Protein AF-A0A0K2YSU2-F1 (afdb_monomer_lite)

Sequence (73 aa):
MLAAITLAADNDWVGVWIGSTIGMVAADALAIIVGAVLGKHLPERFIQWGAATLFLVFGVMLLLDGLFPGSPA

Radius of gyration: 18.49 Å; chains: 1; bounding box: 34×34×38 Å

Secondary structure (DSSP, 8-state):
-HHHHHHHHHS-HHHHHHHHHHHHHHHHHHHHHHHHHHHTTS-HHHHHHHHHHHHHHHHHHHHHHHH-TT---

Structure (mmCIF, N/CA/C/O backbone):
data_AF-A0A0K2YSU2-F1
#
_entry.id   AF-A0A0K2YSU2-F1
#
loop_
_atom_site.group_PDB
_atom_site.id
_atom_site.type_symbol
_atom_site.label_atom_id
_atom_site.label_alt_id
_atom_site.label_comp_id
_atom_site.label_asym_id
_atom_site.label_entity_id
_atom_site.label_seq_id
_atom_site.pdbx_PDB_ins_code
_atom_site.Cartn_x
_atom_site.Cartn_y
_atom_site.Cartn_z
_atom_site.occupancy
_atom_site.B_iso_or_equiv
_atom_site.auth_seq_id
_atom_site.auth_comp_id
_atom_site.auth_asym_id
_atom_site.auth_atom_id
_atom_site.pdbx_PDB_model_num
ATOM 1 N N . MET A 1 1 ? 8.806 -3.342 -11.588 1.00 56.59 1 MET A N 1
ATOM 2 C CA . MET A 1 1 ? 10.186 -3.714 -11.980 1.00 56.59 1 MET A CA 1
ATOM 3 C C . MET A 1 1 ? 10.371 -3.697 -13.493 1.00 56.59 1 MET A C 1
ATOM 5 O O . MET A 1 1 ? 11.206 -2.929 -13.934 1.00 56.59 1 MET A O 1
ATOM 9 N N . LEU A 1 2 ? 9.568 -4.423 -14.289 1.00 63.56 2 LEU A N 1
ATOM 10 C CA . LEU A 1 2 ? 9.631 -4.379 -15.767 1.00 63.56 2 LEU A CA 1
ATOM 11 C C . LEU A 1 2 ? 9.634 -2.948 -16.340 1.00 63.56 2 LEU A C 1
ATOM 13 O O . LEU A 1 2 ? 10.538 -2.615 -17.090 1.00 63.56 2 LEU A O 1
ATOM 17 N N . ALA A 1 3 ? 8.727 -2.076 -15.885 1.00 64.44 3 ALA A N 1
ATOM 18 C CA . ALA A 1 3 ? 8.683 -0.670 -16.311 1.00 64.44 3 ALA A CA 1
ATOM 19 C C . ALA A 1 3 ? 9.938 0.153 -15.938 1.00 64.44 3 ALA A C 1
ATOM 21 O O . ALA A 1 3 ? 10.316 1.066 -16.662 1.00 64.44 3 ALA A O 1
ATOM 22 N N . ALA A 1 4 ? 10.601 -0.165 -14.819 1.00 61.41 4 ALA A N 1
ATOM 23 C CA . ALA A 1 4 ? 11.850 0.490 -14.421 1.00 61.41 4 ALA A CA 1
ATOM 24 C C . ALA A 1 4 ? 13.033 -0.021 -15.257 1.00 61.41 4 ALA A C 1
ATOM 26 O O . ALA A 1 4 ? 13.903 0.752 -15.636 1.00 61.41 4 ALA A O 1
ATOM 27 N N . ILE A 1 5 ? 13.036 -1.314 -15.590 1.00 65.44 5 ILE A N 1
ATOM 28 C CA . ILE A 1 5 ? 14.060 -1.937 -16.434 1.00 65.44 5 ILE A CA 1
ATOM 29 C C . ILE A 1 5 ? 13.983 -1.388 -17.863 1.00 65.44 5 ILE A C 1
ATOM 31 O O . ILE A 1 5 ? 15.012 -1.042 -18.432 1.00 65.44 5 ILE A O 1
ATOM 35 N N . THR A 1 6 ? 12.781 -1.240 -18.426 1.00 69.50 6 THR A N 1
ATOM 36 C CA . THR A 1 6 ? 12.599 -0.643 -19.759 1.00 69.50 6 THR A CA 1
ATOM 37 C C . THR A 1 6 ? 13.003 0.829 -19.776 1.00 69.50 6 THR A C 1
ATOM 39 O O . THR A 1 6 ? 13.694 1.266 -20.688 1.00 69.50 6 THR A O 1
ATOM 42 N N . LEU A 1 7 ? 12.658 1.590 -18.732 1.00 58.75 7 LEU A N 1
ATOM 43 C CA . LEU A 1 7 ? 13.032 3.001 -18.642 1.00 58.75 7 LEU A CA 1
ATOM 44 C C . LEU A 1 7 ? 14.549 3.192 -18.463 1.00 58.75 7 LEU A C 1
ATOM 46 O O . LEU A 1 7 ? 15.099 4.144 -19.003 1.00 58.75 7 LEU A O 1
ATOM 50 N N . ALA A 1 8 ? 15.226 2.288 -17.745 1.00 58.81 8 ALA A N 1
ATOM 51 C CA . ALA A 1 8 ? 16.681 2.301 -17.562 1.00 58.81 8 ALA A CA 1
ATOM 52 C C . ALA A 1 8 ? 17.465 1.818 -18.797 1.00 58.81 8 ALA A C 1
ATOM 54 O O . ALA A 1 8 ? 18.659 2.086 -18.888 1.00 58.81 8 ALA A O 1
ATOM 55 N N . ALA A 1 9 ? 16.821 1.096 -19.720 1.00 64.19 9 ALA A N 1
ATOM 56 C CA . ALA A 1 9 ? 17.413 0.705 -20.999 1.00 64.19 9 ALA A CA 1
ATOM 57 C C . ALA A 1 9 ? 17.344 1.837 -22.042 1.00 64.19 9 ALA A C 1
ATOM 59 O O . ALA A 1 9 ? 18.251 1.952 -22.862 1.00 64.19 9 ALA A O 1
ATOM 60 N N . ASP A 1 10 ? 16.305 2.681 -21.977 1.00 62.88 10 ASP A N 1
ATOM 61 C CA . ASP A 1 10 ? 16.087 3.808 -22.900 1.00 62.88 10 ASP A CA 1
ATOM 62 C C . ASP A 1 10 ? 16.574 5.178 -22.365 1.00 62.88 10 ASP A C 1
ATOM 64 O O . ASP A 1 10 ? 16.671 6.132 -23.135 1.0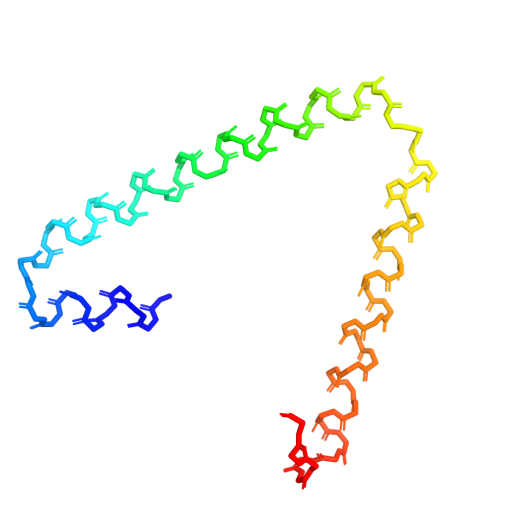0 62.88 10 ASP A O 1
ATOM 68 N N . ASN A 1 11 ? 16.877 5.318 -21.066 1.00 59.25 11 ASN A N 1
ATOM 69 C CA . ASN A 1 11 ? 17.352 6.565 -20.432 1.00 59.25 11 ASN A CA 1
ATOM 70 C C . ASN A 1 11 ? 18.556 6.319 -19.502 1.00 59.25 11 ASN A C 1
ATOM 72 O O . ASN A 1 11 ? 18.923 5.182 -19.225 1.00 59.25 11 ASN A O 1
ATOM 76 N N . ASP A 1 12 ? 19.155 7.395 -18.976 1.00 65.06 12 ASP A N 1
ATOM 77 C CA . ASP A 1 12 ? 20.243 7.360 -17.990 1.00 65.06 12 ASP A CA 1
ATOM 78 C C . ASP A 1 12 ? 19.875 6.461 -16.787 1.00 65.06 12 ASP A C 1
ATOM 80 O O . ASP A 1 12 ? 19.059 6.840 -15.937 1.00 65.06 12 ASP A O 1
ATOM 84 N N . TRP A 1 13 ? 20.465 5.254 -16.712 1.00 69.50 13 TRP A N 1
ATOM 85 C CA . TRP A 1 13 ? 20.170 4.230 -15.688 1.00 69.50 13 TRP A CA 1
ATOM 86 C C . TRP A 1 13 ? 20.130 4.847 -14.293 1.00 69.50 13 TRP A C 1
ATOM 88 O O . TRP A 1 13 ? 19.248 4.530 -13.487 1.00 69.50 13 TRP A O 1
ATOM 98 N N . VAL A 1 14 ? 21.088 5.731 -13.997 1.00 73.94 14 VAL A N 1
ATOM 99 C CA . VAL A 1 14 ? 21.275 6.341 -12.677 1.00 73.94 14 VAL A CA 1
ATOM 100 C C . VAL A 1 14 ? 20.038 7.140 -12.257 1.00 73.94 14 VAL A C 1
ATOM 102 O O . VAL A 1 14 ? 19.609 7.039 -11.107 1.00 73.94 14 VAL A O 1
ATOM 105 N N . GLY A 1 15 ? 19.407 7.862 -13.188 1.00 78.56 15 GLY A N 1
ATOM 106 C CA . GLY A 1 15 ? 18.183 8.621 -12.924 1.00 78.56 15 GLY A CA 1
ATOM 107 C C . GLY A 1 15 ? 16.995 7.724 -12.573 1.00 78.56 15 GLY A C 1
ATOM 108 O O . GLY A 1 15 ? 16.247 8.022 -11.641 1.00 78.56 15 GLY A O 1
ATOM 109 N N . VAL A 1 16 ? 16.855 6.582 -13.251 1.00 82.00 16 VAL A N 1
ATOM 110 C CA . VAL A 1 16 ? 15.778 5.614 -12.984 1.00 82.00 16 VAL A CA 1
ATOM 111 C C . VAL A 1 16 ? 15.988 4.897 -11.653 1.00 82.00 16 VAL A C 1
ATOM 113 O O . VAL A 1 16 ? 15.034 4.711 -10.896 1.00 82.00 16 VAL A O 1
ATOM 116 N N . TRP A 1 17 ? 17.229 4.534 -11.326 1.00 81.69 17 TRP A N 1
ATOM 117 C CA . TRP A 1 17 ? 17.556 3.883 -10.057 1.00 81.69 17 TRP A CA 1
ATOM 118 C C . TRP A 1 17 ? 17.289 4.799 -8.854 1.00 81.69 17 TRP A C 1
ATOM 120 O O . TRP A 1 17 ? 16.629 4.391 -7.891 1.00 81.69 17 TRP A O 1
ATOM 130 N N . ILE A 1 18 ? 17.727 6.060 -8.935 1.00 86.50 18 ILE A N 1
ATOM 131 C CA . ILE A 1 18 ? 17.475 7.057 -7.888 1.00 86.50 18 ILE A CA 1
ATOM 132 C C . ILE A 1 18 ? 15.976 7.365 -7.805 1.00 86.50 18 ILE A C 1
ATOM 134 O O . ILE A 1 18 ? 15.405 7.330 -6.714 1.00 86.50 18 ILE A O 1
ATOM 138 N N . GLY A 1 19 ? 15.320 7.596 -8.944 1.00 86.75 19 GLY A N 1
ATOM 139 C CA . GLY A 1 19 ? 13.888 7.884 -9.003 1.00 86.75 19 GLY A CA 1
ATOM 140 C C . GLY A 1 19 ? 13.028 6.753 -8.435 1.00 86.75 19 GLY A C 1
ATOM 141 O O . GLY A 1 19 ? 12.122 7.013 -7.648 1.00 86.75 19 GLY A O 1
ATOM 142 N N . SER A 1 20 ? 13.344 5.494 -8.753 1.00 84.25 20 SER A N 1
ATOM 143 C CA . SER A 1 20 ? 12.640 4.327 -8.208 1.00 84.25 20 SER A CA 1
ATOM 144 C C . SER A 1 20 ? 12.854 4.174 -6.705 1.00 84.25 20 SER A C 1
ATOM 146 O O . SER A 1 20 ? 11.915 3.820 -5.996 1.00 84.25 20 SER A O 1
ATOM 148 N N . THR A 1 21 ? 14.070 4.422 -6.215 1.00 89.06 21 THR A N 1
ATOM 149 C CA . THR A 1 21 ? 14.375 4.322 -4.781 1.00 89.06 21 THR A CA 1
ATOM 150 C C . THR A 1 21 ? 13.610 5.383 -4.002 1.00 89.06 21 THR A C 1
ATOM 152 O O . THR A 1 21 ? 12.901 5.066 -3.049 1.00 89.06 21 THR A O 1
ATOM 155 N N . ILE A 1 22 ? 13.687 6.639 -4.449 1.00 93.56 22 ILE A N 1
ATOM 156 C CA . ILE A 1 22 ? 12.960 7.747 -3.824 1.00 93.56 22 ILE A CA 1
ATOM 157 C C . ILE A 1 22 ? 11.450 7.519 -3.924 1.00 93.56 22 ILE A C 1
ATOM 159 O O . ILE A 1 22 ? 10.743 7.711 -2.940 1.00 93.56 22 ILE A O 1
ATOM 163 N N . GLY A 1 23 ? 10.958 7.070 -5.080 1.00 92.62 23 GLY A N 1
ATOM 164 C CA . GLY A 1 23 ? 9.544 6.779 -5.292 1.00 92.62 23 GLY A CA 1
ATOM 165 C C . GLY A 1 23 ? 9.015 5.699 -4.350 1.00 92.62 23 GLY A C 1
ATOM 166 O O . GLY A 1 23 ? 7.946 5.877 -3.774 1.00 92.62 23 GLY A O 1
ATOM 167 N N . MET A 1 24 ? 9.775 4.621 -4.140 1.00 93.00 24 MET A N 1
ATOM 168 C CA . MET A 1 24 ? 9.411 3.551 -3.206 1.00 93.00 24 MET A CA 1
ATOM 169 C C . MET A 1 24 ? 9.366 4.064 -1.766 1.00 93.00 24 MET A C 1
ATOM 171 O O . MET A 1 24 ? 8.342 3.933 -1.105 1.00 93.00 24 MET A O 1
ATOM 175 N N . VAL A 1 25 ? 10.423 4.750 -1.320 1.00 95.38 25 VAL A N 1
ATOM 176 C CA . VAL A 1 25 ? 10.480 5.319 0.035 1.00 95.38 25 VAL A CA 1
ATOM 177 C C . VAL A 1 25 ? 9.344 6.319 0.265 1.00 95.38 25 VAL A C 1
ATOM 179 O O . VAL A 1 25 ? 8.724 6.316 1.326 1.00 95.38 25 VAL A O 1
ATOM 182 N N . ALA A 1 26 ? 9.039 7.162 -0.724 1.00 95.44 26 ALA A N 1
ATOM 183 C CA . ALA A 1 26 ? 7.947 8.126 -0.640 1.00 95.44 26 ALA A CA 1
ATOM 184 C C . ALA A 1 26 ? 6.574 7.440 -0.587 1.00 95.44 26 ALA A C 1
ATOM 186 O O . ALA A 1 26 ? 5.725 7.837 0.213 1.00 95.44 26 ALA A O 1
ATOM 187 N N . ALA A 1 27 ? 6.360 6.409 -1.408 1.00 95.31 27 ALA A N 1
ATOM 188 C CA . ALA A 1 27 ? 5.128 5.629 -1.406 1.00 95.31 27 ALA A CA 1
ATOM 189 C C . ALA A 1 27 ? 4.921 4.913 -0.064 1.00 95.31 27 ALA A C 1
ATOM 191 O O . ALA A 1 27 ? 3.835 5.008 0.507 1.00 95.31 27 ALA A O 1
ATOM 192 N N . ASP A 1 28 ? 5.965 4.281 0.476 1.00 94.44 28 ASP A N 1
ATOM 193 C CA . ASP A 1 28 ? 5.917 3.598 1.770 1.00 94.44 28 ASP A CA 1
ATOM 194 C C . ASP A 1 28 ? 5.664 4.590 2.912 1.00 94.44 28 ASP A C 1
ATOM 196 O O . ASP A 1 28 ? 4.799 4.363 3.760 1.00 94.44 28 ASP A O 1
ATOM 200 N N . ALA A 1 29 ? 6.353 5.736 2.912 1.00 95.19 29 ALA A N 1
ATOM 201 C CA . ALA A 1 29 ? 6.136 6.790 3.901 1.00 95.19 29 ALA A CA 1
ATOM 202 C C . ALA A 1 29 ? 4.687 7.303 3.874 1.00 95.19 29 ALA A C 1
ATOM 204 O O . ALA A 1 29 ? 4.055 7.452 4.924 1.00 95.19 29 ALA A O 1
ATOM 205 N N . LEU A 1 30 ? 4.135 7.528 2.679 1.00 94.94 30 LEU A N 1
ATOM 206 C CA . LEU A 1 30 ? 2.751 7.960 2.514 1.00 94.94 30 LEU A CA 1
ATOM 207 C C . LEU A 1 30 ? 1.766 6.873 2.966 1.00 94.94 30 LEU A C 1
ATOM 209 O O . LEU A 1 30 ? 0.816 7.179 3.688 1.00 94.94 30 LEU A O 1
ATOM 213 N N . ALA A 1 31 ? 2.019 5.609 2.620 1.00 92.75 31 ALA A N 1
ATOM 214 C CA . ALA A 1 31 ? 1.212 4.473 3.056 1.00 92.75 31 ALA A CA 1
ATOM 215 C C . ALA A 1 31 ? 1.178 4.343 4.587 1.00 92.75 31 ALA A C 1
ATOM 217 O O . ALA A 1 31 ? 0.107 4.130 5.156 1.00 92.75 31 ALA A O 1
ATOM 218 N N . ILE A 1 32 ? 2.313 4.540 5.265 1.00 92.75 32 ILE A N 1
ATOM 219 C CA . ILE A 1 32 ? 2.397 4.515 6.733 1.00 92.75 32 ILE A CA 1
ATOM 220 C C . ILE A 1 32 ? 1.588 5.659 7.347 1.00 92.75 32 ILE A C 1
ATOM 222 O O . ILE A 1 32 ? 0.822 5.424 8.281 1.00 92.75 32 ILE A O 1
ATOM 226 N N . ILE A 1 33 ? 1.720 6.887 6.833 1.00 93.56 33 ILE A N 1
ATOM 227 C CA . ILE A 1 33 ? 0.980 8.048 7.356 1.00 93.56 33 ILE A CA 1
ATOM 228 C C . ILE A 1 33 ? -0.527 7.829 7.203 1.00 93.56 33 ILE A C 1
ATOM 230 O O . ILE A 1 33 ? -1.277 7.980 8.172 1.00 93.56 33 ILE A O 1
ATOM 234 N N . VAL A 1 34 ? -0.969 7.436 6.007 1.00 91.44 34 VAL A N 1
ATOM 235 C CA . VAL A 1 34 ? -2.381 7.149 5.734 1.00 91.44 34 VAL A CA 1
ATOM 236 C C . VAL A 1 34 ? -2.868 6.003 6.618 1.00 91.44 34 VAL A C 1
ATOM 238 O O . VAL A 1 34 ? -3.898 6.142 7.275 1.00 91.44 34 VAL A O 1
ATOM 241 N N . GLY A 1 35 ? -2.108 4.911 6.712 1.00 87.38 35 GLY A N 1
ATOM 242 C CA . GLY A 1 35 ? -2.430 3.767 7.561 1.00 87.38 35 GLY A CA 1
ATOM 243 C C . GLY A 1 35 ? -2.537 4.131 9.043 1.00 87.38 35 GLY A C 1
ATOM 244 O O . GLY A 1 35 ? -3.465 3.686 9.713 1.00 87.38 35 GLY A O 1
ATOM 245 N N . ALA A 1 36 ? -1.660 4.996 9.555 1.00 86.44 36 ALA A N 1
ATOM 246 C CA . ALA A 1 36 ? -1.686 5.448 10.945 1.00 86.44 36 ALA A CA 1
ATOM 247 C C . ALA A 1 36 ? -2.883 6.365 11.251 1.00 86.44 36 ALA A C 1
ATOM 249 O O . ALA A 1 36 ? -3.495 6.256 12.316 1.00 86.44 36 ALA A O 1
ATOM 250 N N . VAL A 1 37 ? -3.243 7.263 10.328 1.00 87.56 37 VAL A N 1
ATOM 251 C CA . VAL A 1 37 ? -4.413 8.147 10.481 1.00 87.56 37 VAL A CA 1
ATOM 252 C C . VAL A 1 37 ? -5.713 7.350 10.389 1.00 87.56 37 VAL A C 1
ATOM 254 O O . VAL A 1 37 ? -6.615 7.530 11.214 1.00 87.56 37 VAL A O 1
ATOM 257 N N . LEU A 1 38 ? -5.800 6.449 9.412 1.00 83.50 38 LEU A N 1
ATOM 258 C CA . LEU A 1 38 ? -6.987 5.637 9.174 1.00 83.50 38 LEU A CA 1
ATOM 259 C C . LEU A 1 38 ? -7.146 4.555 10.253 1.00 83.50 38 LEU A C 1
ATOM 261 O O . LEU A 1 38 ? -8.255 4.329 10.726 1.00 83.50 38 LEU A O 1
ATOM 265 N N . GLY A 1 39 ? -6.047 3.968 10.733 1.00 78.31 39 GLY A N 1
ATOM 266 C CA . GLY A 1 39 ? -6.031 2.990 11.825 1.00 78.31 39 GLY A CA 1
ATOM 267 C C . GLY A 1 39 ? -6.503 3.549 13.170 1.00 78.31 39 GLY A C 1
ATOM 268 O O . GLY A 1 39 ? -7.018 2.803 13.994 1.00 78.31 39 GLY A O 1
ATOM 269 N N . LYS A 1 40 ? -6.420 4.869 13.384 1.00 76.88 40 LYS A N 1
ATOM 270 C CA . LYS A 1 40 ? -7.018 5.528 14.560 1.00 76.88 40 LYS A CA 1
ATOM 271 C C . LYS A 1 40 ? -8.548 5.574 14.529 1.00 76.88 40 LYS A C 1
ATOM 273 O O . LYS A 1 40 ? -9.159 5.713 15.583 1.00 76.88 40 LYS A O 1
ATOM 278 N N . HIS A 1 41 ? -9.152 5.493 13.343 1.00 75.12 41 HIS A N 1
ATOM 279 C CA . HIS A 1 41 ? -10.603 5.597 13.146 1.00 75.12 41 HIS A CA 1
ATOM 280 C C . HIS A 1 41 ? -11.251 4.285 12.694 1.00 75.12 41 HIS A C 1
ATOM 282 O O . HIS A 1 41 ? -12.468 4.142 12.791 1.00 75.12 41 HIS A O 1
ATOM 288 N N . LEU A 1 42 ? -10.466 3.328 12.198 1.00 74.50 42 LEU A N 1
ATOM 289 C CA . LEU A 1 42 ? -10.959 2.036 11.748 1.00 74.50 42 LEU A CA 1
ATOM 290 C C . LEU A 1 42 ? -10.975 1.030 12.906 1.00 74.50 42 LEU A C 1
ATOM 292 O O . LEU A 1 42 ? -9.922 0.723 13.463 1.00 74.50 42 LEU A O 1
ATOM 296 N N . PRO A 1 43 ? -12.143 0.451 13.241 1.00 78.44 43 PRO A N 1
ATOM 297 C CA . PRO A 1 43 ? -12.213 -0.675 14.157 1.00 78.44 43 PRO A CA 1
ATOM 298 C C . PRO A 1 43 ? -11.406 -1.845 13.590 1.00 78.44 43 PRO A C 1
ATOM 300 O O . PRO A 1 43 ? -11.563 -2.191 12.419 1.00 78.44 43 PRO A O 1
ATOM 303 N N . GLU A 1 44 ? -10.613 -2.507 14.429 1.00 81.19 44 GLU A N 1
ATOM 304 C CA . GLU A 1 44 ? -9.759 -3.649 14.059 1.00 81.19 44 GLU A CA 1
ATOM 305 C C . GLU A 1 44 ? -10.511 -4.727 13.256 1.00 81.19 44 GLU A C 1
ATOM 307 O O . GLU A 1 44 ? -9.994 -5.292 12.293 1.00 81.19 44 GLU A O 1
ATOM 312 N N . ARG A 1 45 ? -11.796 -4.921 13.573 1.00 83.88 45 ARG A N 1
ATOM 313 C CA . ARG A 1 45 ? -12.694 -5.823 12.844 1.00 83.88 45 ARG A CA 1
ATOM 314 C C . ARG A 1 45 ? -12.800 -5.480 11.357 1.00 83.88 45 ARG A C 1
ATOM 316 O O . ARG A 1 45 ? -12.729 -6.384 10.539 1.00 83.88 45 ARG A O 1
ATOM 323 N N . PHE A 1 46 ? -12.944 -4.211 10.980 1.00 86.06 46 PHE A N 1
ATOM 324 C CA . PHE A 1 46 ? -13.057 -3.835 9.564 1.00 86.06 46 PHE A CA 1
ATOM 325 C C . PHE A 1 46 ? -11.786 -4.165 8.782 1.00 86.06 46 PHE A C 1
ATOM 327 O O . PHE A 1 46 ? -11.872 -4.683 7.671 1.00 86.06 46 PHE A O 1
ATOM 334 N N . ILE A 1 47 ? -10.61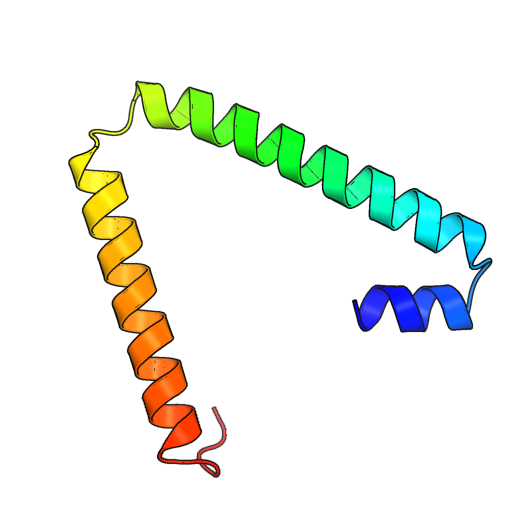9 -3.920 9.381 1.00 87.62 47 ILE A N 1
ATOM 335 C CA . ILE A 1 47 ? -9.326 -4.259 8.777 1.00 87.62 47 ILE A CA 1
ATOM 336 C C . ILE A 1 47 ? -9.219 -5.777 8.597 1.00 87.62 47 ILE A C 1
ATOM 338 O O . ILE A 1 47 ? -8.836 -6.244 7.527 1.00 87.62 47 ILE A O 1
ATOM 342 N N . GLN A 1 48 ? -9.625 -6.550 9.607 1.00 89.12 48 GLN A N 1
ATOM 343 C CA . GLN A 1 48 ? -9.589 -8.010 9.569 1.00 89.12 48 GLN A CA 1
ATOM 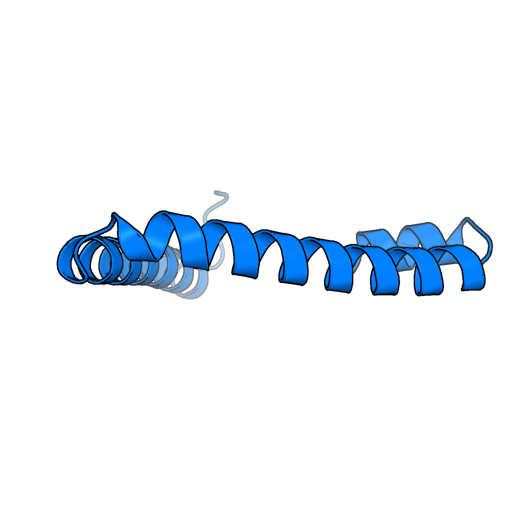344 C C . GLN A 1 48 ? -10.523 -8.592 8.498 1.00 89.12 48 GLN A C 1
ATOM 346 O O . GLN A 1 48 ? -10.102 -9.443 7.717 1.00 89.12 48 GLN A O 1
ATOM 351 N N . TRP A 1 49 ? -11.765 -8.107 8.416 1.00 93.69 49 TRP A N 1
ATOM 352 C CA . TRP A 1 49 ? -12.714 -8.514 7.375 1.00 93.69 49 TRP A CA 1
ATOM 353 C C . TRP A 1 49 ? -12.236 -8.107 5.977 1.00 93.69 49 TRP A C 1
ATOM 355 O O . TRP A 1 49 ? -12.352 -8.900 5.042 1.00 93.69 49 TRP A O 1
ATOM 365 N N . GLY A 1 50 ? -11.650 -6.915 5.830 1.00 92.69 50 GLY A N 1
ATOM 366 C CA . GLY A 1 50 ? -11.056 -6.458 4.574 1.00 92.69 50 GLY A CA 1
ATOM 367 C C . GLY A 1 50 ? -9.890 -7.341 4.130 1.00 92.69 50 GLY A C 1
ATOM 368 O O . GLY A 1 50 ? -9.895 -7.842 3.008 1.00 92.69 50 GLY A O 1
ATOM 369 N N . ALA A 1 51 ? -8.937 -7.604 5.027 1.00 92.06 51 ALA A N 1
ATOM 370 C CA . ALA A 1 51 ? -7.797 -8.476 4.759 1.00 92.06 51 ALA A CA 1
ATOM 371 C C . ALA A 1 51 ? -8.237 -9.907 4.419 1.00 92.06 51 ALA A C 1
ATOM 373 O O . ALA A 1 51 ? -7.760 -10.469 3.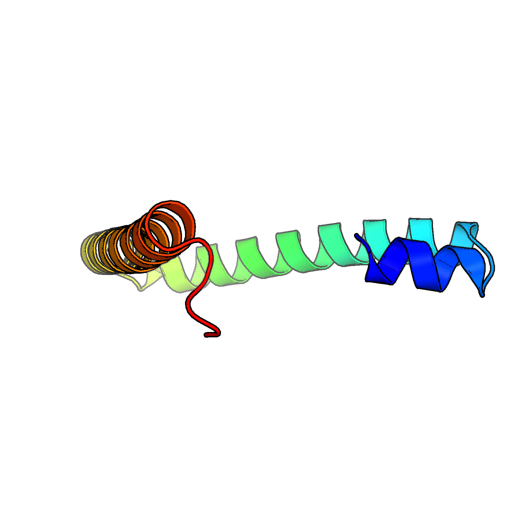437 1.00 92.06 51 ALA A O 1
ATOM 374 N N . ALA A 1 52 ? -9.183 -10.476 5.173 1.00 95.25 52 ALA A N 1
ATOM 375 C CA . ALA A 1 52 ? -9.720 -11.809 4.909 1.00 95.25 52 ALA A CA 1
ATOM 376 C C . ALA A 1 52 ? -10.428 -11.887 3.549 1.00 95.25 52 ALA A C 1
ATOM 378 O O . ALA A 1 52 ? -10.219 -12.838 2.800 1.00 95.25 52 ALA A O 1
ATOM 379 N N . THR A 1 53 ? -11.225 -10.871 3.207 1.00 96.69 53 THR A N 1
ATOM 380 C CA . THR A 1 53 ? -11.931 -10.806 1.919 1.00 96.69 53 THR A CA 1
ATOM 381 C C . THR A 1 53 ? -10.944 -10.693 0.764 1.00 96.69 53 THR A C 1
ATOM 383 O O . THR A 1 53 ? -11.028 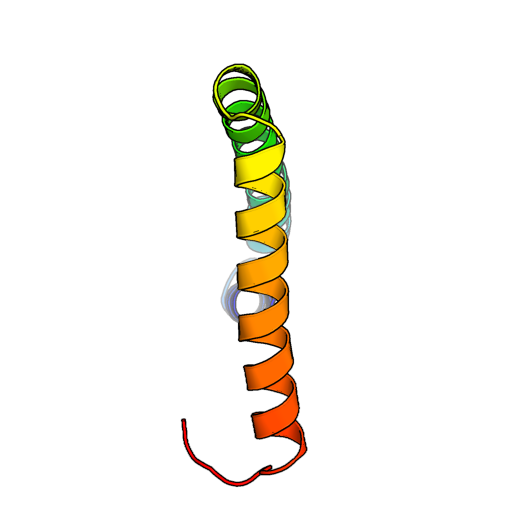-11.474 -0.179 1.00 96.69 53 THR A O 1
ATOM 386 N N . LEU A 1 54 ? -9.976 -9.774 0.849 1.00 95.81 54 LEU A N 1
ATOM 387 C CA . LEU A 1 54 ? -8.941 -9.614 -0.176 1.00 95.81 54 LEU A CA 1
ATOM 388 C C . LEU A 1 54 ? -8.120 -10.895 -0.335 1.00 95.81 54 LEU A C 1
ATOM 390 O O . LEU A 1 54 ? -7.895 -11.342 -1.456 1.00 95.81 54 LEU A O 1
ATOM 394 N N . PHE A 1 55 ? -7.724 -11.515 0.776 1.00 95.62 55 PHE A N 1
ATOM 395 C CA . PHE A 1 55 ? -6.989 -12.774 0.763 1.00 95.62 55 PHE A CA 1
ATOM 396 C C . PHE A 1 55 ? -7.780 -13.889 0.078 1.00 95.62 55 PHE A C 1
ATOM 398 O O . PHE A 1 55 ? -7.235 -14.602 -0.760 1.00 95.62 55 PHE A O 1
ATOM 405 N N . LEU A 1 56 ? -9.069 -14.023 0.394 1.00 96.75 56 LEU A N 1
ATOM 406 C CA . LEU A 1 56 ? -9.922 -15.043 -0.206 1.00 96.75 56 LEU A CA 1
ATOM 407 C C . LEU A 1 56 ? -10.121 -14.783 -1.704 1.00 96.75 56 LEU A C 1
ATOM 409 O O . LEU A 1 56 ? -9.994 -15.711 -2.495 1.00 96.75 56 LEU A O 1
ATOM 413 N N . VAL A 1 57 ? -10.357 -13.532 -2.108 1.00 96.94 57 VAL A N 1
ATOM 414 C CA . VAL A 1 57 ? -10.520 -13.156 -3.522 1.00 96.94 57 VAL A CA 1
ATOM 415 C C . VAL A 1 57 ? -9.254 -13.454 -4.321 1.00 96.94 57 VAL A C 1
ATOM 417 O O . VAL A 1 57 ? -9.318 -14.201 -5.295 1.00 96.94 57 VAL A O 1
ATOM 420 N N . PHE A 1 58 ? -8.099 -12.930 -3.903 1.00 95.94 58 PHE A N 1
ATOM 421 C CA . PHE A 1 58 ? -6.841 -13.167 -4.616 1.00 95.94 58 PHE A CA 1
ATOM 422 C C . PHE A 1 58 ? -6.412 -14.633 -4.555 1.00 95.94 58 PHE A C 1
ATOM 424 O O . PHE A 1 58 ? -5.920 -15.163 -5.547 1.00 95.94 58 PHE A O 1
ATOM 431 N N . GLY A 1 59 ? -6.636 -15.305 -3.426 1.00 94.81 59 GLY A N 1
ATOM 432 C CA . GLY A 1 59 ? -6.355 -16.727 -3.271 1.00 94.81 59 GLY A CA 1
ATOM 433 C C . GLY A 1 59 ? -7.187 -17.584 -4.222 1.00 94.81 59 GLY A C 1
ATOM 434 O O . GLY A 1 59 ? -6.635 -18.445 -4.900 1.00 94.81 59 GLY A O 1
ATOM 435 N N . VAL A 1 60 ? -8.492 -17.322 -4.332 1.00 95.81 60 VAL A N 1
ATOM 436 C CA . VAL A 1 60 ? -9.369 -18.025 -5.281 1.00 95.81 60 VAL A CA 1
ATOM 437 C C . VAL A 1 60 ? -8.996 -17.692 -6.722 1.00 95.81 60 VAL A C 1
ATOM 439 O O . VAL A 1 60 ? -8.905 -18.612 -7.527 1.00 95.81 60 VAL A O 1
ATOM 442 N N . MET A 1 61 ? -8.729 -16.425 -7.056 1.00 93.50 61 MET A N 1
ATOM 443 C CA . MET A 1 61 ? -8.280 -16.055 -8.406 1.00 93.50 61 MET A CA 1
ATOM 444 C C . MET A 1 61 ? -6.996 -16.796 -8.787 1.00 93.50 61 MET A C 1
ATOM 446 O O . MET A 1 61 ? -6.949 -17.406 -9.848 1.00 93.50 61 MET A O 1
ATOM 450 N N . LEU A 1 62 ? -5.993 -16.816 -7.905 1.00 92.25 62 LEU A N 1
ATOM 451 C CA . LEU A 1 62 ? -4.725 -17.496 -8.164 1.00 92.25 62 LEU A CA 1
ATOM 452 C C . LEU A 1 62 ? -4.888 -19.022 -8.245 1.00 92.25 62 LEU A C 1
ATOM 454 O O . LEU A 1 62 ? -4.228 -19.672 -9.051 1.00 92.25 62 LEU A O 1
ATOM 458 N N . LEU A 1 63 ? -5.780 -19.602 -7.434 1.00 93.25 63 LEU A N 1
ATOM 459 C CA . LEU A 1 63 ? -6.120 -21.024 -7.512 1.00 93.25 63 LEU A CA 1
ATOM 460 C C . LEU A 1 63 ? -6.808 -21.376 -8.831 1.00 93.25 63 LEU A C 1
ATOM 462 O O . LEU A 1 63 ? -6.493 -22.410 -9.410 1.00 93.25 63 LEU A O 1
ATOM 466 N N . LEU A 1 64 ? -7.732 -20.539 -9.304 1.00 92.50 64 LEU A N 1
ATOM 467 C CA . LEU A 1 64 ? -8.401 -20.740 -10.586 1.00 92.50 64 LEU A CA 1
ATOM 468 C C . LEU A 1 64 ? -7.424 -20.579 -11.749 1.00 92.50 64 LEU A C 1
ATOM 470 O O . LEU A 1 64 ? -7.445 -21.412 -12.643 1.00 92.50 64 LEU A O 1
ATOM 474 N N . ASP A 1 65 ? -6.541 -19.583 -11.708 1.00 89.38 65 ASP A N 1
ATOM 475 C CA . ASP A 1 65 ? -5.522 -19.358 -12.739 1.00 89.38 65 ASP A CA 1
ATOM 476 C C . ASP A 1 65 ? -4.512 -20.522 -12.795 1.00 89.38 65 ASP A C 1
ATOM 478 O O . ASP A 1 65 ? -4.172 -21.038 -13.858 1.00 89.38 65 ASP A O 1
ATOM 482 N N . GLY A 1 66 ? -4.102 -21.033 -11.628 1.00 86.94 66 GLY A N 1
ATOM 483 C CA . GLY A 1 66 ? -3.231 -22.205 -11.528 1.00 86.94 66 GLY A CA 1
ATOM 484 C C . GLY A 1 66 ? -3.905 -23.529 -11.912 1.00 86.94 66 GLY A C 1
ATOM 485 O O . GLY A 1 66 ? -3.241 -24.422 -12.440 1.00 86.94 66 GLY A O 1
ATOM 486 N N . LEU A 1 67 ? -5.209 -23.679 -11.652 1.00 87.12 67 LEU A N 1
ATOM 487 C CA . LEU A 1 67 ? -5.979 -24.883 -11.990 1.00 87.12 67 LEU A CA 1
ATOM 488 C C . LEU A 1 67 ? -6.455 -24.881 -13.449 1.00 87.12 67 LEU A C 1
ATOM 490 O O . LEU A 1 67 ? -6.538 -25.939 -14.074 1.00 87.12 67 LEU A O 1
ATOM 494 N N . PHE A 1 68 ? -6.733 -23.701 -13.998 1.00 82.81 68 PHE A N 1
ATOM 495 C CA . PHE A 1 68 ? -7.132 -23.468 -15.380 1.00 82.81 68 PHE A CA 1
ATOM 496 C C . PHE A 1 68 ? -6.105 -22.561 -16.071 1.00 82.81 68 PHE A C 1
ATOM 498 O O . PHE A 1 68 ? -6.438 -21.426 -16.410 1.00 82.81 68 PHE A O 1
ATOM 505 N N . PRO A 1 69 ? -4.891 -23.065 -16.375 1.00 68.12 69 PRO A N 1
ATOM 506 C CA . PRO A 1 69 ? -3.814 -22.304 -17.026 1.00 68.12 69 PRO A CA 1
ATOM 507 C C . PRO A 1 69 ? -4.120 -21.879 -18.484 1.00 68.12 69 PRO A C 1
ATOM 509 O O . PRO A 1 69 ? -3.210 -21.657 -19.279 1.00 68.12 69 PRO A O 1
ATOM 512 N N . GLY A 1 70 ? -5.398 -21.800 -18.869 1.00 64.00 70 GLY A N 1
ATOM 513 C CA . GLY A 1 70 ? -5.870 -21.478 -20.211 1.00 64.00 70 GLY A CA 1
ATOM 514 C C . GLY A 1 70 ? -7.211 -20.738 -20.286 1.00 64.00 70 GLY A C 1
ATOM 515 O O . GLY A 1 70 ? -7.764 -20.673 -21.382 1.00 64.00 70 GLY A O 1
ATOM 516 N N . SER A 1 71 ? -7.762 -20.186 -19.193 1.00 62.41 71 SER A N 1
ATOM 517 C CA . SER A 1 71 ? -8.884 -19.241 -19.318 1.00 62.41 71 SER A CA 1
ATOM 518 C C . SER A 1 71 ? -8.345 -17.817 -19.499 1.00 62.41 71 SER A C 1
ATOM 520 O O . SER A 1 71 ? -7.728 -17.305 -18.567 1.00 62.41 71 SER A O 1
ATOM 522 N N . PRO A 1 72 ? -8.555 -17.167 -20.658 1.00 57.12 72 PRO A N 1
ATOM 523 C CA . PRO A 1 72 ? -8.188 -15.771 -20.845 1.00 57.12 72 PRO A CA 1
ATOM 524 C C . PRO A 1 72 ? -9.119 -14.913 -19.980 1.00 57.12 72 PRO A C 1
ATOM 526 O O . PRO A 1 72 ? -10.280 -14.706 -20.339 1.00 57.12 72 PRO A O 1
ATOM 529 N N . ALA A 1 73 ? -8.628 -14.480 -18.822 1.00 52.97 73 ALA A N 1
ATOM 530 C CA . ALA A 1 73 ? -9.203 -13.383 -18.051 1.00 52.97 73 ALA A CA 1
ATOM 531 C C . ALA A 1 73 ? -8.395 -12.109 -18.318 1.00 52.97 73 ALA A C 1
ATOM 533 O O . ALA A 1 73 ? -7.147 -12.206 -18.3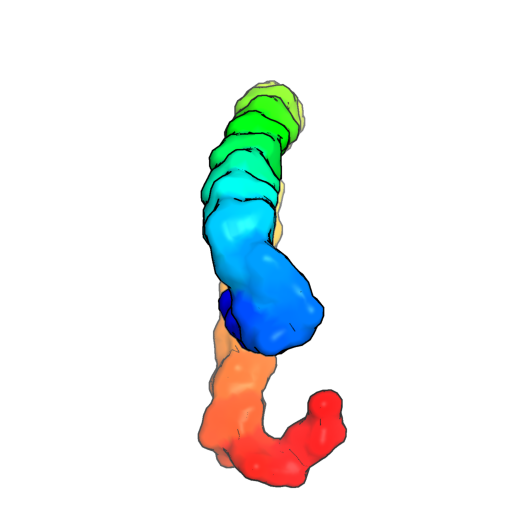67 1.00 52.97 73 ALA A O 1
#

Foldseek 3Di:
DVVLVVCCVVDVNVCSVVCVVVVVVVVVVVVVVCCVVVVVVDDPVVVVVVVVVVCVVVVVVVVCCVVCVDDDD

pLDDT: mean 82.51, std 12.97, range [52.97, 96.94]